Protein AF-A0A497XMQ9-F1 (afdb_monomer_lite)

Organism: NCBI:txid475253

Foldseek 3Di:
DPPPPPVVVVVVVVLVVDDDDPVPDDCVVVVVVCVVVAVVCVVVVHWDWDADSVVLGTPDTHPSVCVVVPHDCVQAVVPPVVSVLVPDDPVVNVVCSVVV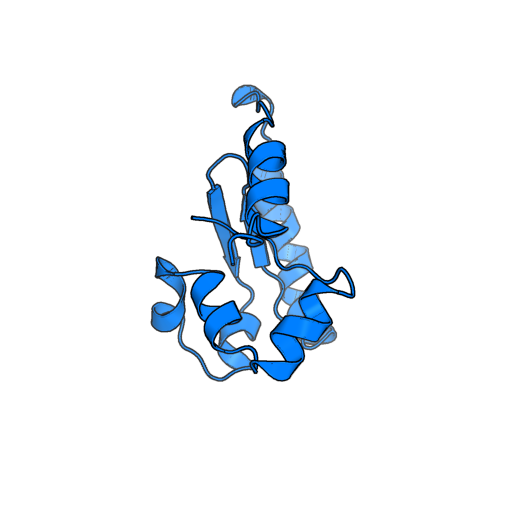VDDDDGD

pLDDT: mean 78.41, std 13.41, range [32.88, 92.62]

Secondary structure (DSSP, 8-state):
------HHHHHHHHHTT----GGG--THHHHHHHHHHHHHHHHTT---EEEETTTTEEEEE-THHHHTTT--HHHHTTTTHHHHHHTS-HHHHHHHHHTT-PPPP--

Sequence (107 aa):
MEEQSSIEEIFFRYLLQYQFEKNCLAYSIVIGTHLYLKPLSVISNSSPWFFDVYKRQNLFYSSNFSKLPGYLLSDYEKSGQHFCDSKIHEKDRRNLRVNHIKYFYPF

Radius of gyration: 15.7 Å; chains: 1; bounding box: 40×31×38 Å

Structure (mmCIF, N/CA/C/O backbone):
data_AF-A0A497XMQ9-F1
#
_entry.id   AF-A0A497XMQ9-F1
#
loop_
_atom_site.group_PDB
_atom_site.id
_atom_site.type_symbol
_atom_site.label_atom_id
_atom_site.label_alt_id
_atom_site.label_comp_id
_atom_site.label_asym_id
_atom_site.label_entity_id
_atom_site.label_seq_id
_atom_site.pdbx_PDB_ins_code
_atom_site.Cartn_x
_atom_site.Cartn_y
_atom_site.Cartn_z
_atom_site.occupancy
_atom_site.B_iso_or_equiv
_atom_site.auth_seq_id
_atom_site.auth_comp_id
_atom_site.auth_asym_id
_atom_site.auth_atom_id
_atom_site.pdbx_PDB_model_num
ATOM 1 N N . MET A 1 1 ? 20.192 18.759 21.015 1.00 32.88 1 MET A N 1
ATOM 2 C CA . MET A 1 1 ? 19.493 19.517 19.957 1.00 32.88 1 MET A CA 1
ATOM 3 C C . MET A 1 1 ? 18.214 18.745 19.666 1.00 32.88 1 MET A C 1
ATOM 5 O O . MET A 1 1 ? 18.188 17.896 18.789 1.00 32.88 1 MET A O 1
ATOM 9 N N . GLU A 1 2 ? 17.229 18.915 20.549 1.00 42.94 2 GLU A N 1
ATOM 10 C CA . GLU A 1 2 ? 16.006 18.105 20.655 1.00 42.94 2 GLU A CA 1
ATOM 11 C C . GLU A 1 2 ? 14.838 18.788 19.934 1.00 42.94 2 GLU A C 1
ATOM 13 O O . GLU A 1 2 ? 13.859 19.196 20.546 1.00 42.94 2 GLU A O 1
ATOM 18 N N . GLU A 1 3 ? 14.929 18.927 18.616 1.00 44.06 3 GLU A N 1
ATOM 19 C CA . GLU A 1 3 ? 13.771 19.311 17.800 1.00 44.06 3 GLU A CA 1
ATOM 20 C C . GLU A 1 3 ? 13.497 18.219 16.778 1.00 44.06 3 GLU A C 1
ATOM 22 O O . GLU A 1 3 ? 13.680 18.365 15.571 1.00 44.06 3 GLU A O 1
ATOM 27 N N . GLN A 1 4 ? 13.078 17.068 17.289 1.00 45.41 4 GLN A N 1
ATOM 28 C CA . GLN A 1 4 ? 12.567 15.992 16.456 1.00 45.41 4 GLN A CA 1
ATOM 29 C C . GLN A 1 4 ? 11.264 15.446 17.028 1.00 45.41 4 GLN A C 1
ATOM 31 O O . GLN A 1 4 ? 11.062 14.245 17.076 1.00 45.41 4 GLN A O 1
ATOM 36 N N . SER A 1 5 ? 10.344 16.348 17.389 1.00 51.66 5 SER A N 1
ATOM 37 C CA . SER A 1 5 ? 8.911 16.032 17.351 1.00 51.66 5 SER A CA 1
ATOM 38 C C . SER A 1 5 ? 8.538 15.881 15.877 1.00 51.66 5 SER A C 1
ATOM 40 O O . SER A 1 5 ? 8.114 16.837 15.219 1.00 51.66 5 SER A O 1
ATOM 42 N N . SER A 1 6 ? 8.823 14.711 15.311 1.00 73.50 6 SER A N 1
ATOM 43 C CA . SER A 1 6 ? 8.728 14.496 13.874 1.00 73.50 6 SER A CA 1
ATOM 44 C C . SER A 1 6 ? 7.276 14.696 13.419 1.00 73.50 6 SER A C 1
ATOM 46 O O . SER A 1 6 ? 6.329 14.288 14.085 1.00 73.50 6 SER A O 1
ATOM 48 N N . ILE A 1 7 ? 7.059 15.328 12.262 1.00 71.31 7 ILE A N 1
ATOM 49 C CA . ILE A 1 7 ? 5.716 15.494 11.661 1.00 71.31 7 ILE A CA 1
ATOM 50 C C . ILE A 1 7 ? 4.973 14.140 11.585 1.00 71.31 7 ILE A C 1
ATOM 52 O O . ILE A 1 7 ? 3.748 14.086 11.564 1.00 71.31 7 ILE A O 1
ATOM 56 N N . GLU A 1 8 ? 5.719 13.041 11.516 1.00 69.31 8 GLU A N 1
ATOM 57 C CA . GLU A 1 8 ? 5.234 11.666 11.601 1.00 69.31 8 GLU A CA 1
ATOM 58 C C . GLU A 1 8 ? 4.600 11.341 12.963 1.00 69.31 8 GLU A C 1
ATOM 60 O O . GLU A 1 8 ? 3.441 10.938 12.990 1.00 69.31 8 GLU A O 1
ATOM 65 N N . GLU A 1 9 ? 5.273 11.610 14.083 1.00 72.69 9 GLU A N 1
ATOM 66 C CA . GLU A 1 9 ? 4.704 11.442 15.431 1.00 72.69 9 GLU A CA 1
ATOM 67 C C . GLU A 1 9 ? 3.427 12.263 15.628 1.00 72.69 9 GLU A C 1
ATOM 69 O O . GLU A 1 9 ? 2.441 11.767 16.173 1.00 72.69 9 GLU A O 1
ATOM 74 N N . ILE A 1 10 ? 3.416 13.512 15.149 1.00 81.75 10 ILE A N 1
ATOM 75 C CA . ILE A 1 10 ? 2.230 14.375 15.221 1.00 81.75 10 ILE A CA 1
ATOM 76 C C . ILE A 1 10 ? 1.087 13.774 14.399 1.00 81.75 10 ILE A C 1
ATOM 78 O O . ILE A 1 10 ? -0.032 13.663 14.896 1.00 81.75 10 ILE A O 1
ATOM 82 N N . PHE A 1 11 ? 1.365 13.372 13.157 1.00 77.44 11 PHE A N 1
ATOM 83 C CA . PHE A 1 11 ? 0.381 12.752 12.273 1.00 77.44 11 PHE A CA 1
ATOM 84 C C . PHE A 1 11 ? -0.221 11.498 12.909 1.00 77.44 11 PHE A C 1
ATOM 86 O O . PHE A 1 11 ? -1.442 11.368 12.978 1.00 77.44 11 PHE A O 1
ATOM 93 N N . PHE A 1 12 ? 0.621 10.613 13.440 1.00 75.25 12 PHE A N 1
ATOM 94 C CA . PHE A 1 12 ? 0.169 9.384 14.072 1.00 75.25 12 PHE A CA 1
ATOM 95 C C . PHE A 1 12 ? -0.598 9.616 15.357 1.00 75.25 12 PHE A C 1
ATOM 97 O O . PHE A 1 12 ? -1.617 8.968 15.571 1.00 75.25 12 PHE A O 1
ATOM 104 N N . ARG A 1 13 ? -0.170 10.565 16.193 1.00 83.19 13 ARG A N 1
ATOM 105 C CA . ARG A 1 13 ? -0.907 10.918 17.406 1.00 83.19 13 ARG A CA 1
ATOM 106 C C . ARG A 1 13 ? -2.367 11.239 17.099 1.00 83.19 13 ARG A C 1
ATOM 108 O O . ARG A 1 13 ? -3.229 10.822 17.860 1.00 83.19 13 ARG A O 1
ATOM 115 N N . TYR A 1 14 ? -2.644 11.932 15.995 1.00 86.00 14 TYR A N 1
ATOM 116 C CA . TYR A 1 14 ? -4.013 12.228 15.572 1.00 86.00 14 TYR A CA 1
ATOM 117 C C . TYR A 1 14 ? -4.676 11.068 14.822 1.00 86.00 14 TYR A C 1
ATOM 119 O O . TYR A 1 14 ? -5.829 10.753 15.099 1.00 86.00 14 TYR A O 1
ATOM 127 N N . LEU A 1 15 ? -3.960 10.380 13.928 1.00 83.81 15 LEU A N 1
ATOM 128 C CA . LEU A 1 15 ? -4.489 9.215 13.211 1.00 83.81 15 LEU A CA 1
ATOM 129 C C . LEU A 1 15 ? -4.968 8.120 14.180 1.00 83.81 15 LEU A C 1
ATOM 131 O O . LEU A 1 15 ? -5.999 7.491 13.965 1.00 83.81 15 LEU A O 1
ATOM 135 N N . LEU A 1 16 ? -4.238 7.898 15.271 1.00 84.50 16 LEU A N 1
ATOM 136 C CA . LEU A 1 16 ? -4.565 6.874 16.260 1.00 84.50 16 LEU A CA 1
ATOM 137 C C . LEU A 1 16 ? -5.722 7.253 17.190 1.00 84.50 16 LEU A C 1
ATOM 139 O O . LEU A 1 16 ? -6.166 6.411 17.968 1.00 84.50 16 LEU A O 1
ATOM 143 N N . GLN A 1 17 ? -6.223 8.487 17.116 1.00 88.88 17 GLN A N 1
ATOM 144 C CA . GLN A 1 17 ? -7.414 8.900 17.859 1.00 88.88 17 GLN A CA 1
ATOM 145 C C . GLN A 1 17 ? -8.711 8.482 17.161 1.00 88.88 17 GLN A C 1
ATOM 147 O O . GLN A 1 17 ? -9.760 8.496 17.809 1.00 88.88 17 GLN A O 1
ATOM 152 N N . TYR A 1 18 ? -8.662 8.081 15.882 1.00 88.12 18 TYR A N 1
ATOM 153 C CA . TYR A 1 18 ? -9.847 7.598 15.176 1.00 88.12 18 TYR A CA 1
ATOM 154 C C . TYR A 1 18 ? -10.444 6.377 15.879 1.00 88.12 18 TYR A C 1
ATOM 156 O O . TYR A 1 18 ? -9.792 5.349 16.065 1.00 88.12 18 TYR A O 1
ATOM 164 N N . GLN A 1 19 ? -11.717 6.503 16.244 1.00 89.19 19 GLN A N 1
ATOM 165 C CA . GLN A 1 19 ? -12.529 5.412 16.761 1.00 89.19 19 GLN A CA 1
ATOM 166 C C . GLN A 1 19 ? -13.332 4.825 15.605 1.00 89.19 19 GLN A C 1
ATOM 168 O O . GLN A 1 19 ? -13.972 5.558 14.852 1.00 89.19 19 GLN A O 1
ATOM 173 N N . PHE A 1 20 ? -13.293 3.504 15.462 1.00 90.62 20 PHE A N 1
ATOM 174 C CA . PHE A 1 20 ? -14.009 2.798 14.407 1.00 90.62 20 PHE A CA 1
ATOM 175 C C . PHE A 1 20 ? -15.034 1.856 15.022 1.00 90.62 20 PHE A C 1
ATOM 177 O O . PHE A 1 20 ? -14.706 1.005 15.852 1.00 90.62 20 PHE A O 1
ATOM 184 N N . GLU A 1 21 ? -16.274 1.958 14.564 1.00 92.62 21 GLU A N 1
ATOM 185 C CA . GLU A 1 21 ? -17.306 0.990 14.900 1.00 92.62 21 GLU A CA 1
ATOM 186 C C . GLU A 1 21 ? -17.164 -0.232 13.996 1.00 92.62 21 GLU A C 1
ATOM 188 O O . GLU A 1 21 ? -17.490 -0.188 12.811 1.00 92.62 21 GLU A O 1
ATOM 193 N N . LYS A 1 22 ? -16.685 -1.349 14.557 1.00 87.69 22 LYS A N 1
ATOM 194 C CA . LYS A 1 22 ? -16.401 -2.583 13.804 1.00 87.69 22 LYS A CA 1
ATOM 195 C C . LYS A 1 22 ? -17.574 -3.044 12.929 1.00 87.69 22 LYS A C 1
ATOM 197 O O . LYS A 1 22 ? -17.354 -3.512 11.817 1.00 87.69 22 LYS A O 1
ATOM 202 N N . ASN A 1 23 ? -18.803 -2.899 13.422 1.00 90.44 23 ASN A N 1
ATOM 203 C CA . ASN A 1 23 ? -20.015 -3.326 12.718 1.00 90.44 23 ASN A CA 1
ATOM 204 C C . ASN A 1 23 ? -20.389 -2.401 11.547 1.00 90.44 23 ASN A C 1
ATOM 206 O O . ASN A 1 23 ? -21.153 -2.804 10.676 1.00 90.44 23 ASN A O 1
ATOM 210 N N . CYS A 1 24 ? -19.823 -1.195 11.503 1.00 90.12 24 CYS A N 1
ATOM 211 C CA . CYS A 1 24 ? -20.031 -0.208 10.447 1.00 90.12 24 CYS A CA 1
ATOM 212 C C . CYS A 1 24 ? -18.944 -0.285 9.353 1.00 90.12 24 CYS A C 1
ATOM 214 O O . CYS A 1 24 ? -19.012 0.437 8.359 1.00 90.12 24 CYS A O 1
ATOM 216 N N . LEU A 1 25 ? -17.945 -1.168 9.498 1.00 90.38 25 LEU A N 1
ATOM 217 C CA . LEU A 1 25 ? -16.886 -1.370 8.506 1.00 90.38 25 LEU A CA 1
ATOM 218 C C . LEU A 1 25 ? -17.326 -2.355 7.412 1.00 90.38 25 LEU A C 1
ATOM 220 O O . LEU A 1 25 ? -17.294 -3.576 7.583 1.00 90.38 25 LEU A O 1
ATOM 224 N N . ALA A 1 26 ? -17.690 -1.823 6.246 1.00 90.25 26 ALA A N 1
ATOM 225 C CA . ALA A 1 26 ? -18.099 -2.612 5.086 1.00 90.25 26 ALA A CA 1
ATOM 226 C C . ALA A 1 26 ? -16.895 -3.133 4.276 1.00 90.25 26 ALA A C 1
ATOM 228 O O . ALA A 1 26 ? -16.526 -2.587 3.235 1.00 90.25 26 ALA A O 1
ATOM 229 N N . TYR A 1 27 ? -16.298 -4.243 4.719 1.00 89.62 27 TYR A N 1
ATOM 230 C CA . TYR A 1 27 ? -15.174 -4.881 4.014 1.00 89.62 27 TYR A CA 1
ATOM 231 C C . TYR A 1 27 ? -15.523 -5.434 2.626 1.00 89.62 27 TYR A C 1
ATOM 233 O O . TYR A 1 27 ? -14.624 -5.674 1.824 1.00 89.62 27 TYR A O 1
ATOM 241 N N . SER A 1 28 ? -16.806 -5.589 2.297 1.00 88.62 28 SER A N 1
ATOM 242 C CA . SER A 1 28 ? -17.250 -5.938 0.943 1.00 88.62 28 SER A CA 1
ATOM 243 C C . SER A 1 28 ? -16.792 -4.921 -0.111 1.00 88.62 28 SER A C 1
ATOM 245 O O . SER A 1 28 ? -16.507 -5.309 -1.243 1.00 88.62 28 SER A O 1
ATOM 247 N N . ILE A 1 29 ? -16.634 -3.644 0.263 1.00 86.56 29 ILE A N 1
ATOM 248 C CA . ILE A 1 29 ? -16.139 -2.583 -0.629 1.00 86.56 29 ILE A CA 1
ATOM 249 C C . ILE A 1 29 ? -14.730 -2.905 -1.132 1.00 86.56 29 ILE A C 1
ATOM 251 O O . ILE A 1 29 ? -14.403 -2.617 -2.280 1.00 86.56 29 ILE A O 1
ATOM 255 N N . VAL A 1 30 ? -13.911 -3.565 -0.309 1.00 85.38 30 VAL A N 1
ATOM 256 C CA . VAL A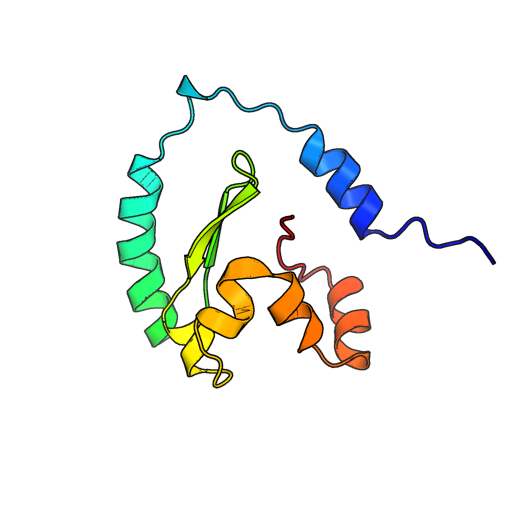 1 30 ? -12.535 -3.927 -0.657 1.00 85.38 30 VAL A CA 1
ATOM 257 C C . VAL A 1 30 ? -12.512 -4.788 -1.918 1.00 85.38 30 VAL A C 1
ATOM 259 O O . VAL A 1 30 ? -11.728 -4.504 -2.820 1.00 85.38 30 VAL A O 1
ATOM 262 N N . ILE A 1 31 ? -13.412 -5.770 -2.034 1.00 81.12 31 ILE A N 1
ATOM 263 C CA . ILE A 1 31 ? -13.520 -6.646 -3.213 1.00 81.12 31 ILE A CA 1
ATOM 264 C C . ILE A 1 31 ? -13.803 -5.820 -4.475 1.00 81.12 31 ILE A C 1
ATOM 266 O O . ILE A 1 31 ? -13.143 -6.010 -5.496 1.00 81.12 31 ILE A O 1
ATOM 270 N N . GLY A 1 32 ? -14.734 -4.865 -4.394 1.00 83.75 32 GLY A N 1
ATOM 271 C CA . GLY A 1 32 ? -15.037 -3.953 -5.500 1.00 83.75 32 GLY A CA 1
ATOM 272 C C . GLY A 1 32 ? -13.829 -3.101 -5.888 1.00 83.75 32 GLY A C 1
ATOM 273 O O . GLY A 1 32 ? -13.464 -3.033 -7.058 1.00 83.75 32 GLY A O 1
ATOM 274 N N . THR A 1 33 ? -13.137 -2.524 -4.906 1.00 84.19 33 THR A N 1
ATOM 275 C CA . THR A 1 33 ? -11.947 -1.689 -5.123 1.00 84.19 33 THR A CA 1
ATOM 276 C C . THR A 1 33 ? -10.830 -2.433 -5.867 1.00 84.19 33 THR A C 1
ATOM 278 O O . THR A 1 33 ? -10.174 -1.847 -6.730 1.00 84.19 33 THR A O 1
ATOM 281 N N . HIS A 1 34 ? -10.641 -3.735 -5.621 1.00 84.00 34 HIS A N 1
ATOM 282 C CA . HIS A 1 34 ? -9.641 -4.544 -6.334 1.00 84.00 34 HIS A CA 1
ATOM 283 C C . HIS A 1 34 ? -9.892 -4.600 -7.848 1.00 84.00 34 HIS A C 1
ATOM 285 O O . HIS A 1 34 ? -8.937 -4.555 -8.631 1.00 84.00 34 HIS A O 1
ATOM 291 N N . LEU A 1 35 ? -11.163 -4.674 -8.262 1.00 85.00 35 LEU A N 1
ATOM 292 C CA . LEU A 1 35 ? -11.549 -4.728 -9.675 1.00 85.00 35 LEU A CA 1
ATOM 293 C C . LEU A 1 35 ? -11.155 -3.454 -10.428 1.00 85.00 35 LEU A C 1
ATOM 295 O O . LEU A 1 35 ? -10.849 -3.530 -11.614 1.00 85.00 35 LEU A O 1
ATOM 299 N N . TYR A 1 36 ? -11.102 -2.311 -9.740 1.00 85.62 36 TYR A N 1
ATOM 300 C CA . TYR A 1 36 ? -10.709 -1.028 -10.327 1.00 85.62 36 TYR A CA 1
ATOM 301 C C . TYR A 1 36 ? -9.204 -0.762 -10.223 1.00 85.62 36 TYR A C 1
ATOM 303 O O . TYR A 1 36 ? -8.585 -0.324 -11.191 1.00 85.62 36 TYR A O 1
ATOM 311 N N . LEU A 1 37 ? -8.583 -1.053 -9.075 1.00 84.19 37 LEU A N 1
ATOM 312 C CA . LEU A 1 37 ? -7.165 -0.741 -8.861 1.00 84.19 37 LEU A CA 1
ATOM 313 C C . LEU A 1 37 ? -6.230 -1.585 -9.729 1.00 84.19 37 LEU A C 1
ATOM 315 O O . LEU A 1 37 ? -5.174 -1.103 -10.137 1.00 84.19 37 LEU A O 1
ATOM 319 N N . LYS A 1 38 ? -6.605 -2.830 -10.040 1.00 84.00 38 LYS A N 1
ATOM 320 C CA . LYS A 1 38 ? -5.795 -3.707 -10.889 1.00 84.00 38 LYS A CA 1
ATOM 321 C C . LYS A 1 38 ? -5.632 -3.164 -12.320 1.00 84.00 38 LYS A C 1
ATOM 323 O O . LYS A 1 38 ? -4.485 -2.964 -12.717 1.00 84.00 38 LYS A O 1
ATOM 328 N N . PRO A 1 39 ? -6.695 -2.886 -13.098 1.00 87.06 39 PRO A N 1
ATOM 329 C CA . PRO A 1 39 ? -6.539 -2.299 -14.428 1.00 87.06 39 PRO A CA 1
ATOM 330 C C . PRO A 1 39 ? -5.935 -0.894 -14.370 1.00 87.06 39 PRO A C 1
ATOM 332 O O . PRO A 1 39 ? -5.089 -0.578 -15.203 1.00 87.06 39 PRO A O 1
ATOM 335 N N . LEU A 1 40 ? -6.289 -0.086 -13.360 1.00 86.25 40 LEU A N 1
ATOM 336 C CA . LEU A 1 40 ? -5.701 1.240 -13.185 1.00 86.25 40 LEU A CA 1
ATOM 337 C C . LEU A 1 40 ? -4.177 1.151 -13.058 1.00 86.25 40 LEU A C 1
ATOM 339 O O . LEU A 1 40 ? -3.484 1.826 -13.806 1.00 86.25 40 LEU A O 1
ATOM 343 N N . SER A 1 41 ? -3.663 0.255 -12.205 1.00 87.81 41 SER A N 1
ATOM 344 C CA . SER A 1 41 ? -2.217 0.068 -12.012 1.00 87.81 41 SER A CA 1
ATOM 345 C C . SER A 1 41 ? -1.471 -0.182 -13.325 1.00 87.81 41 SER A C 1
ATOM 347 O O . SER A 1 41 ? -0.407 0.394 -13.545 1.00 87.81 41 SER A O 1
ATOM 349 N N . VAL A 1 42 ? -2.060 -0.980 -14.224 1.00 86.25 42 VAL A N 1
ATOM 350 C CA . VAL A 1 42 ? -1.493 -1.300 -15.540 1.00 86.25 42 VAL A CA 1
ATOM 351 C C . VAL A 1 42 ? -1.498 -0.078 -16.456 1.00 86.25 42 VAL A C 1
ATOM 353 O O . VAL A 1 42 ? -0.477 0.215 -17.069 1.00 86.25 42 VAL A O 1
ATOM 356 N N . ILE A 1 43 ? -2.618 0.645 -16.533 1.00 88.69 43 ILE A N 1
ATOM 357 C CA . ILE A 1 43 ? -2.782 1.791 -17.442 1.00 88.69 43 ILE A CA 1
ATOM 358 C C . ILE A 1 43 ? -1.919 2.977 -17.002 1.00 88.69 43 ILE A C 1
ATOM 360 O O . ILE A 1 43 ? -1.265 3.602 -17.830 1.00 88.69 43 ILE A O 1
ATOM 364 N N . SER A 1 44 ? -1.905 3.296 -15.706 1.00 84.56 44 SER A N 1
ATOM 365 C CA . SER A 1 44 ? -1.159 4.441 -15.174 1.00 84.56 44 SER A CA 1
ATOM 366 C C . SER A 1 44 ? 0.303 4.132 -14.873 1.00 84.56 44 SER A C 1
ATOM 368 O O . SER A 1 44 ? 1.012 5.018 -14.402 1.00 84.56 44 SER A O 1
ATOM 370 N N . ASN A 1 45 ? 0.745 2.888 -15.085 1.00 85.75 45 ASN A N 1
ATOM 371 C CA . ASN A 1 45 ? 2.066 2.416 -14.680 1.00 85.75 45 ASN A CA 1
ATOM 372 C C . ASN A 1 45 ? 2.391 2.784 -13.219 1.00 85.75 45 ASN A C 1
ATOM 374 O O . ASN A 1 45 ? 3.485 3.240 -12.892 1.00 85.75 45 ASN A O 1
ATOM 378 N N . SER A 1 46 ? 1.394 2.645 -12.345 1.00 84.19 46 SER A N 1
ATOM 379 C CA . SER A 1 46 ? 1.515 2.974 -10.928 1.00 84.19 46 SER A CA 1
ATOM 380 C C . SER A 1 46 ? 1.331 1.732 -10.071 1.00 84.19 46 SER A C 1
ATOM 382 O O . SER A 1 46 ? 0.852 0.694 -10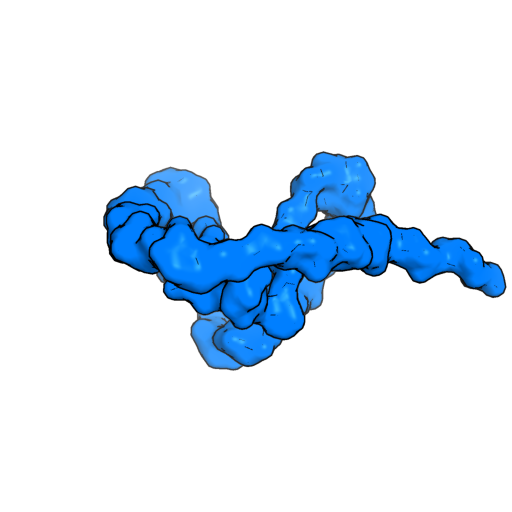.534 1.00 84.19 46 SER A O 1
ATOM 384 N N . SER A 1 47 ? 1.715 1.856 -8.804 1.00 84.25 47 SER A N 1
ATOM 385 C CA . SER A 1 47 ? 1.686 0.771 -7.827 1.00 84.25 47 SER A CA 1
ATOM 386 C C . SER A 1 47 ? 0.707 1.076 -6.693 1.00 84.25 47 SER A C 1
ATOM 388 O O . SER A 1 47 ? 1.141 1.236 -5.553 1.00 84.25 47 SER A O 1
ATOM 390 N N . PRO A 1 48 ? -0.610 1.196 -6.961 1.00 83.31 48 PRO A N 1
ATOM 391 C CA . PRO A 1 48 ? -1.573 1.440 -5.902 1.00 83.31 48 PRO A CA 1
ATOM 392 C C . PRO A 1 48 ? -1.584 0.267 -4.918 1.00 83.31 48 PRO A C 1
ATOM 394 O O . PRO A 1 48 ? -1.456 -0.903 -5.307 1.00 83.31 48 PRO A O 1
ATOM 397 N N . TRP A 1 49 ? -1.786 0.598 -3.651 1.00 82.50 49 TRP A N 1
ATOM 398 C CA . TRP A 1 49 ? -2.078 -0.338 -2.575 1.00 82.50 49 TRP A CA 1
ATOM 399 C C . TRP A 1 49 ? -3.236 0.208 -1.744 1.00 82.50 49 TRP A C 1
ATOM 401 O O . TRP A 1 49 ? -3.567 1.393 -1.819 1.00 82.50 49 TRP A O 1
ATOM 411 N N . PHE A 1 50 ? -3.868 -0.666 -0.967 1.00 84.06 50 PHE A N 1
ATOM 412 C CA . PHE A 1 50 ? -4.973 -0.285 -0.096 1.00 84.06 50 PHE A CA 1
ATOM 413 C C . PHE A 1 50 ? -4.640 -0.631 1.346 1.00 84.06 50 PHE A C 1
ATOM 415 O O . PHE A 1 50 ? -4.364 -1.791 1.663 1.00 84.06 50 PHE A O 1
ATOM 422 N N . PHE A 1 51 ? -4.680 0.381 2.206 1.00 83.69 51 PHE A N 1
ATOM 423 C CA . PHE A 1 51 ? -4.317 0.257 3.604 1.00 83.69 51 PHE A CA 1
ATOM 424 C C . PHE A 1 51 ? -5.536 0.393 4.523 1.00 83.69 51 PHE A C 1
ATOM 426 O O . PHE A 1 51 ? -6.306 1.345 4.408 1.00 83.69 51 PHE A O 1
ATOM 433 N N . ASP A 1 52 ? -5.696 -0.546 5.453 1.00 86.75 52 ASP A N 1
ATOM 434 C CA . ASP A 1 52 ? -6.747 -0.524 6.467 1.00 86.75 52 ASP A CA 1
ATOM 435 C C . ASP A 1 52 ? -6.252 0.149 7.747 1.00 86.75 52 ASP A C 1
ATOM 437 O O . ASP A 1 52 ? -5.487 -0.437 8.511 1.00 86.75 52 ASP A O 1
ATOM 441 N N . VAL A 1 53 ? -6.746 1.360 8.011 1.00 86.75 53 VAL A N 1
ATOM 442 C CA . VAL A 1 53 ? -6.424 2.137 9.219 1.00 86.75 53 VAL A CA 1
ATOM 443 C C . VAL A 1 53 ? -6.906 1.469 10.504 1.00 86.75 53 VAL A C 1
ATOM 445 O O . VAL A 1 53 ? -6.229 1.562 11.526 1.00 86.75 53 VAL A O 1
ATOM 448 N N . TYR A 1 54 ? -8.038 0.767 10.459 1.00 89.12 54 TYR A N 1
ATOM 449 C CA . TYR A 1 54 ? -8.606 0.103 11.626 1.00 89.12 54 TYR A CA 1
ATOM 450 C C . TYR A 1 54 ? -7.795 -1.134 12.023 1.00 89.12 54 TYR A C 1
ATOM 452 O O . TYR A 1 54 ? -7.371 -1.249 13.173 1.00 89.12 54 TYR A O 1
ATOM 460 N N . LYS A 1 55 ? -7.540 -2.048 11.076 1.00 86.81 55 LYS A N 1
ATOM 461 C CA . LYS A 1 55 ? -6.726 -3.260 11.324 1.00 86.81 55 LYS A CA 1
ATOM 462 C C . LYS A 1 55 ? -5.228 -3.001 11.311 1.00 86.81 55 LYS A C 1
ATOM 464 O O . LYS A 1 55 ? -4.453 -3.870 11.691 1.00 86.81 55 LYS A O 1
ATOM 469 N N . ARG A 1 56 ? -4.842 -1.817 10.859 1.00 82.75 56 ARG A N 1
ATOM 470 C CA . ARG A 1 56 ? -3.469 -1.383 10.672 1.00 82.75 56 ARG A CA 1
ATOM 471 C C . ARG A 1 56 ? -2.656 -2.307 9.757 1.00 82.75 56 ARG A C 1
ATOM 473 O O . ARG A 1 56 ? -1.505 -2.600 10.040 1.00 82.75 56 ARG A O 1
ATOM 480 N N . GLN A 1 57 ? -3.252 -2.755 8.656 1.00 82.94 57 GLN A N 1
ATOM 481 C CA . GLN A 1 57 ? -2.598 -3.670 7.715 1.00 82.94 57 GLN A CA 1
ATOM 482 C C . GLN A 1 57 ? -2.921 -3.328 6.258 1.00 82.94 57 GLN A C 1
ATOM 484 O O . GLN A 1 57 ? -3.999 -2.816 5.945 1.00 82.94 57 GLN A O 1
ATOM 489 N N . ASN A 1 58 ? -2.007 -3.653 5.345 1.00 82.56 58 ASN A N 1
ATOM 490 C CA . ASN A 1 58 ? -2.302 -3.594 3.916 1.00 82.56 58 ASN A CA 1
ATOM 491 C C . ASN A 1 58 ? -3.289 -4.709 3.550 1.00 82.56 58 ASN A C 1
ATOM 493 O O . ASN A 1 58 ? -3.080 -5.872 3.885 1.00 82.56 58 ASN A O 1
ATOM 497 N N . LEU A 1 59 ? -4.372 -4.355 2.861 1.00 85.31 59 LEU A N 1
ATOM 498 C CA . LEU A 1 59 ? -5.358 -5.316 2.358 1.00 85.31 59 LEU A CA 1
ATOM 499 C C . LEU A 1 59 ? -5.078 -5.733 0.914 1.00 85.31 59 LEU A C 1
ATOM 501 O O . LEU A 1 59 ? -5.619 -6.734 0.455 1.00 85.31 59 LEU A O 1
ATOM 505 N N . PHE A 1 60 ? -4.279 -4.949 0.189 1.00 84.38 60 PHE A N 1
ATOM 506 C CA . PHE A 1 60 ? -3.998 -5.163 -1.225 1.00 84.38 60 PHE A CA 1
ATOM 507 C C . PHE A 1 60 ? -2.697 -4.495 -1.646 1.00 84.38 60 PHE A C 1
ATOM 509 O O . PHE A 1 60 ? -2.494 -3.320 -1.344 1.00 84.38 60 PHE A O 1
ATOM 516 N N . TYR A 1 61 ? -1.912 -5.200 -2.459 1.00 82.69 61 TYR A N 1
ATOM 517 C CA . TYR A 1 61 ? -0.869 -4.624 -3.302 1.00 82.69 61 TYR A CA 1
ATOM 518 C C . TYR A 1 61 ? -1.179 -4.947 -4.764 1.00 82.69 61 TYR A C 1
ATOM 520 O O . TYR A 1 61 ? -1.482 -6.092 -5.107 1.00 82.69 61 TYR A O 1
ATOM 528 N N . SER A 1 62 ? -1.080 -3.954 -5.647 1.00 85.44 62 SER A N 1
ATOM 529 C CA . SER A 1 62 ? -1.109 -4.221 -7.087 1.00 85.44 62 SER A CA 1
ATOM 530 C C . SER A 1 62 ? 0.137 -4.988 -7.531 1.00 85.44 62 SER A C 1
ATOM 532 O O . SER A 1 62 ? 1.206 -4.886 -6.931 1.00 85.44 62 SER A O 1
ATOM 534 N N . SER A 1 63 ? 0.042 -5.714 -8.649 1.00 78.56 63 SER A N 1
ATOM 535 C CA . SER A 1 63 ? 1.193 -6.442 -9.204 1.00 78.56 63 SER A CA 1
ATOM 536 C C . SER A 1 63 ? 2.358 -5.536 -9.608 1.00 78.56 63 SER A C 1
ATOM 538 O O . SER A 1 63 ? 3.475 -6.012 -9.776 1.00 78.56 63 SER A O 1
ATOM 540 N N . ASN A 1 64 ? 2.106 -4.244 -9.806 1.00 86.12 64 ASN A N 1
ATOM 541 C CA . ASN A 1 64 ? 3.136 -3.279 -10.178 1.00 86.12 64 ASN A CA 1
ATOM 542 C C . ASN A 1 64 ? 4.008 -2.857 -9.000 1.00 86.12 64 ASN A C 1
ATOM 544 O O . ASN A 1 64 ? 5.143 -2.432 -9.207 1.00 86.12 64 ASN A O 1
ATOM 548 N N . PHE A 1 65 ? 3.522 -3.056 -7.774 1.00 82.56 65 PHE A N 1
ATOM 549 C CA . PHE A 1 65 ? 4.284 -2.796 -6.561 1.00 82.56 65 PHE A CA 1
ATOM 550 C C . PHE A 1 65 ? 5.590 -3.602 -6.517 1.00 82.56 65 PHE A C 1
ATOM 552 O O . PHE A 1 65 ? 6.624 -3.077 -6.117 1.00 82.56 65 PHE A O 1
ATOM 559 N N . SER A 1 66 ? 5.565 -4.841 -7.013 1.00 79.75 66 SER A N 1
ATOM 560 C CA . SER A 1 66 ? 6.752 -5.674 -7.229 1.00 79.75 66 SER A CA 1
ATOM 561 C C . SER A 1 66 ? 7.411 -5.438 -8.589 1.00 79.75 66 SER A C 1
ATOM 563 O O . SER A 1 66 ? 8.623 -5.250 -8.668 1.00 79.75 66 SER A O 1
ATOM 565 N N . LYS A 1 67 ? 6.625 -5.446 -9.674 1.00 81.06 67 LYS A N 1
ATOM 566 C CA . LYS A 1 67 ? 7.169 -5.473 -11.043 1.00 81.06 67 LYS A CA 1
ATOM 567 C C . LYS A 1 67 ? 7.974 -4.236 -11.426 1.00 81.06 67 LYS A C 1
ATOM 569 O O . LYS A 1 67 ? 8.994 -4.391 -12.085 1.00 81.06 67 LYS A O 1
ATOM 574 N N . LEU A 1 68 ? 7.516 -3.035 -11.067 1.00 83.06 68 LEU A N 1
ATOM 575 C CA . LEU A 1 68 ? 8.177 -1.803 -11.517 1.00 83.06 68 LEU A CA 1
ATOM 576 C C . LEU A 1 68 ? 9.528 -1.587 -10.837 1.00 83.06 68 LEU A C 1
ATOM 578 O O . LEU A 1 68 ? 10.489 -1.278 -11.537 1.00 83.06 68 LEU A O 1
ATOM 582 N N . PRO A 1 69 ? 9.646 -1.781 -9.512 1.00 83.75 69 PRO A N 1
ATOM 583 C CA . PRO A 1 69 ? 10.926 -1.605 -8.841 1.00 83.75 69 PRO A CA 1
ATOM 584 C C . PRO A 1 69 ? 11.814 -2.862 -8.883 1.00 83.75 69 PRO A C 1
ATOM 586 O O . PRO A 1 69 ? 12.980 -2.785 -8.509 1.00 83.75 69 PRO A O 1
ATOM 589 N N . GLY A 1 70 ? 11.271 -4.014 -9.300 1.00 87.25 70 GLY A N 1
ATOM 590 C CA . GLY A 1 70 ? 11.991 -5.290 -9.358 1.00 87.25 70 GLY A CA 1
ATOM 591 C C . GLY A 1 70 ? 12.063 -6.052 -8.029 1.00 87.25 70 GLY A C 1
ATOM 592 O O . GLY A 1 70 ? 12.972 -6.858 -7.849 1.00 87.25 70 GLY A O 1
ATOM 593 N N . TYR A 1 71 ? 11.132 -5.812 -7.101 1.00 87.12 71 TYR A N 1
ATOM 594 C CA . TYR A 1 71 ? 11.092 -6.473 -5.788 1.00 87.12 71 TYR A CA 1
ATOM 595 C C . TYR A 1 71 ? 10.143 -7.671 -5.767 1.00 87.12 71 TYR A C 1
ATOM 597 O O . TYR A 1 71 ? 9.155 -7.712 -6.498 1.00 87.12 71 TYR A O 1
ATOM 605 N N . LEU A 1 72 ? 10.398 -8.634 -4.888 1.00 86.69 72 LEU A N 1
ATOM 606 C CA . LEU A 1 72 ? 9.506 -9.758 -4.615 1.00 86.69 72 LEU A CA 1
ATOM 607 C C . LEU A 1 72 ? 8.553 -9.418 -3.467 1.00 86.69 72 LEU A C 1
ATOM 609 O O . LEU A 1 72 ? 8.858 -8.593 -2.613 1.00 86.69 72 LEU A O 1
ATOM 613 N N . LEU A 1 73 ? 7.398 -10.090 -3.415 1.00 82.69 73 LEU A N 1
ATOM 614 C CA . LEU A 1 73 ? 6.434 -9.916 -2.318 1.00 82.69 73 LEU A CA 1
ATOM 615 C C . LEU A 1 73 ? 7.081 -10.149 -0.942 1.00 82.69 73 LEU A C 1
ATOM 617 O O . LEU A 1 73 ? 6.835 -9.391 -0.008 1.00 82.69 73 LEU A O 1
ATOM 621 N N . SER A 1 74 ? 7.974 -11.137 -0.848 1.00 87.62 74 SER A N 1
ATOM 622 C CA . SER A 1 74 ? 8.725 -11.465 0.367 1.00 87.62 74 SER A CA 1
ATOM 623 C C . SER A 1 74 ? 9.559 -10.310 0.923 1.00 87.62 74 SER A C 1
ATOM 625 O O . SER A 1 74 ? 9.864 -10.308 2.113 1.00 87.62 74 SER A O 1
ATOM 627 N N . ASP A 1 75 ? 9.925 -9.334 0.089 1.00 85.75 75 ASP A N 1
ATOM 628 C CA . ASP A 1 75 ? 10.781 -8.218 0.495 1.00 85.75 75 ASP A CA 1
ATOM 629 C C . ASP A 1 75 ? 10.023 -7.191 1.350 1.00 85.75 75 ASP A C 1
ATOM 631 O O . ASP A 1 75 ? 10.626 -6.496 2.170 1.00 85.75 75 ASP A O 1
ATOM 635 N N . TYR A 1 76 ? 8.699 -7.105 1.178 1.00 82.25 76 TYR A N 1
ATOM 636 C CA . TYR A 1 76 ? 7.855 -6.072 1.784 1.00 82.25 76 TYR A CA 1
ATOM 637 C C . TYR A 1 76 ? 6.583 -6.599 2.449 1.00 82.25 76 TYR A C 1
ATOM 639 O O . TYR A 1 76 ? 5.855 -5.824 3.055 1.00 82.25 76 TYR A O 1
ATOM 647 N N . GLU A 1 77 ? 6.288 -7.895 2.389 1.00 81.00 77 GLU A N 1
ATOM 648 C CA . GLU A 1 77 ? 5.110 -8.472 3.049 1.00 81.00 77 GLU A CA 1
ATOM 649 C C . GLU A 1 77 ? 5.076 -8.158 4.553 1.00 81.00 77 GLU A C 1
ATOM 651 O O . GLU A 1 77 ? 4.020 -7.837 5.092 1.00 81.00 77 GLU A O 1
ATOM 656 N N . LYS A 1 78 ? 6.239 -8.214 5.215 1.00 78.38 78 LYS A N 1
ATOM 657 C CA . LYS A 1 78 ? 6.361 -8.025 6.670 1.00 78.38 78 LYS A CA 1
ATOM 658 C C . LYS A 1 78 ? 6.587 -6.579 7.093 1.00 78.38 78 LYS A C 1
ATOM 660 O O . LYS A 1 78 ? 6.165 -6.189 8.169 1.00 78.38 78 LYS A O 1
ATOM 665 N N . SER A 1 79 ? 7.315 -5.820 6.286 1.00 76.56 79 SER A N 1
ATOM 666 C CA . SER A 1 79 ? 7.743 -4.449 6.589 1.00 76.56 79 SER A CA 1
ATOM 667 C C . SER A 1 79 ? 6.890 -3.396 5.880 1.00 76.56 79 SER A C 1
ATOM 669 O O . SER A 1 79 ? 6.969 -2.214 6.209 1.00 76.56 79 SER A O 1
ATOM 671 N N . GLY A 1 80 ? 6.080 -3.807 4.902 1.00 75.81 80 GLY A N 1
ATOM 672 C CA . GLY A 1 80 ? 5.113 -2.984 4.190 1.00 75.81 80 GLY A CA 1
ATOM 673 C C . GLY A 1 80 ? 5.708 -1.677 3.690 1.00 75.81 80 GLY A C 1
ATOM 674 O O . GLY A 1 80 ? 6.664 -1.650 2.914 1.00 75.81 80 GLY A O 1
ATOM 675 N N . GLN A 1 81 ? 5.144 -0.573 4.175 1.00 71.62 81 GLN A N 1
ATOM 676 C CA . GLN A 1 81 ? 5.560 0.763 3.772 1.00 71.62 81 GLN A CA 1
ATOM 677 C C . GLN A 1 81 ? 6.994 1.102 4.187 1.00 71.62 81 GLN A C 1
ATOM 679 O O . GLN A 1 81 ? 7.684 1.813 3.457 1.00 71.62 81 GLN A O 1
ATOM 684 N N . HIS A 1 82 ? 7.479 0.572 5.314 1.00 77.19 82 HIS A N 1
ATOM 685 C CA . HIS A 1 82 ? 8.851 0.825 5.757 1.00 77.19 82 HIS A CA 1
ATOM 686 C C . HIS A 1 82 ? 9.877 0.318 4.746 1.00 77.19 82 HIS A C 1
ATOM 688 O O . HIS A 1 82 ? 10.920 0.948 4.553 1.00 77.19 82 HIS A O 1
ATOM 694 N N . PHE A 1 83 ? 9.570 -0.782 4.054 1.00 83.31 83 PHE A N 1
ATOM 695 C CA . PHE A 1 83 ? 10.400 -1.236 2.950 1.00 83.31 83 PHE A CA 1
ATOM 696 C C . PHE A 1 83 ? 10.451 -0.196 1.833 1.00 83.31 83 PHE A C 1
ATOM 698 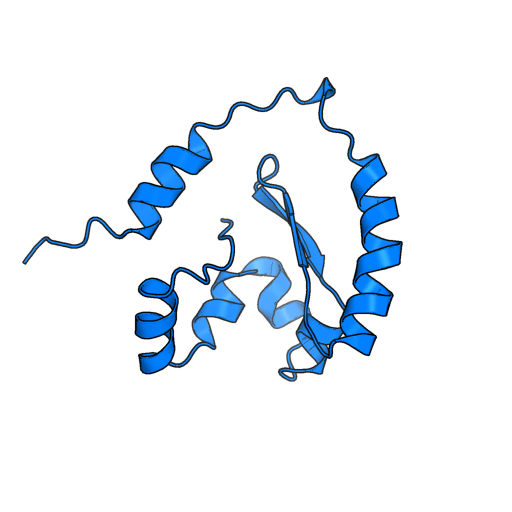O O . PHE A 1 83 ? 11.547 0.202 1.449 1.00 83.31 83 PHE A O 1
ATOM 705 N N . CYS A 1 84 ? 9.304 0.281 1.344 1.00 78.19 84 CYS A N 1
ATOM 706 C CA . CYS A 1 84 ? 9.255 1.281 0.274 1.00 78.19 84 CYS A CA 1
ATOM 707 C C . CYS A 1 84 ? 10.006 2.556 0.640 1.00 78.19 84 CYS A C 1
ATOM 709 O O . CYS A 1 84 ? 10.814 3.047 -0.146 1.00 78.19 84 CYS A O 1
ATOM 711 N N . ASP A 1 85 ? 9.805 3.039 1.858 1.00 77.81 85 ASP A N 1
ATOM 712 C CA . ASP A 1 85 ? 10.479 4.221 2.377 1.00 77.81 85 ASP A CA 1
ATOM 713 C C . ASP A 1 85 ? 11.997 4.058 2.433 1.00 77.81 85 ASP A C 1
ATOM 715 O O . ASP A 1 85 ? 12.729 4.997 2.120 1.00 77.81 85 ASP A O 1
ATOM 719 N N . SER A 1 86 ? 12.484 2.859 2.771 1.00 84.38 86 SER A N 1
ATOM 720 C CA . SER A 1 86 ? 13.921 2.558 2.767 1.00 84.38 86 SER A CA 1
ATOM 721 C C . SER A 1 86 ? 14.555 2.643 1.375 1.00 84.38 86 SER A C 1
ATOM 723 O O . SER A 1 86 ? 15.775 2.750 1.264 1.00 84.38 86 SER A O 1
ATOM 725 N N . LYS A 1 87 ? 13.744 2.588 0.309 1.00 87.12 87 LYS A N 1
ATOM 726 C CA . LYS A 1 87 ? 14.205 2.694 -1.082 1.00 87.12 8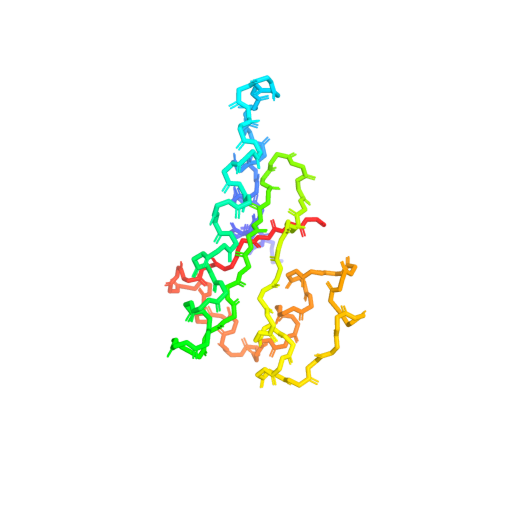7 LYS A CA 1
ATOM 727 C C . LYS A 1 87 ? 14.166 4.123 -1.616 1.00 87.12 87 LYS A C 1
ATOM 729 O O . LYS A 1 87 ? 14.703 4.372 -2.692 1.00 87.12 87 LYS A O 1
ATOM 734 N N . ILE A 1 88 ? 13.556 5.059 -0.888 1.00 85.62 88 ILE A N 1
ATOM 735 C CA . ILE A 1 88 ? 13.534 6.472 -1.266 1.00 85.62 88 ILE A CA 1
ATOM 736 C C . ILE A 1 88 ? 14.916 7.068 -0.998 1.00 85.62 88 ILE A C 1
ATOM 738 O O . ILE A 1 88 ? 15.430 7.016 0.120 1.00 85.62 88 ILE A O 1
ATOM 742 N N . HIS A 1 89 ? 15.504 7.684 -2.021 1.00 87.69 89 HIS A N 1
ATOM 743 C CA . HIS A 1 89 ? 16.782 8.367 -1.886 1.00 87.69 89 HIS A CA 1
ATOM 744 C C . HIS A 1 89 ? 16.695 9.492 -0.837 1.00 87.69 89 HIS A C 1
ATOM 746 O O . HIS A 1 89 ? 15.713 10.233 -0.774 1.00 87.69 89 HIS A O 1
ATOM 752 N N . GLU A 1 90 ? 17.730 9.664 -0.010 1.00 83.94 90 GLU A N 1
ATOM 753 C CA . GLU A 1 90 ? 17.678 10.551 1.164 1.00 83.94 90 GLU A CA 1
ATOM 754 C C . GLU A 1 90 ? 17.298 12.003 0.817 1.00 83.94 90 GLU A C 1
ATOM 756 O O . GLU A 1 90 ? 16.513 12.639 1.531 1.00 83.94 90 GLU A O 1
ATOM 761 N N . LYS A 1 91 ? 17.808 12.510 -0.314 1.00 82.75 91 LYS A N 1
ATOM 762 C CA . LYS A 1 91 ? 17.478 13.855 -0.821 1.00 82.75 91 LYS A CA 1
ATOM 763 C C . LYS A 1 91 ? 15.990 13.994 -1.156 1.00 82.75 91 LYS A C 1
ATOM 765 O O . LYS A 1 91 ? 15.384 15.012 -0.826 1.00 82.75 91 LYS A O 1
ATOM 770 N N . ASP A 1 92 ? 15.391 12.955 -1.728 1.00 84.00 92 ASP A N 1
ATOM 771 C CA . ASP A 1 92 ? 13.980 12.953 -2.113 1.00 84.00 92 ASP A CA 1
ATOM 772 C C . ASP A 1 92 ? 13.080 12.759 -0.898 1.00 84.00 92 ASP A C 1
ATOM 774 O O . ASP A 1 92 ? 12.018 13.371 -0.812 1.00 84.00 92 ASP A O 1
ATOM 778 N N . ARG A 1 93 ? 13.539 12.009 0.112 1.00 77.81 93 ARG A N 1
ATOM 779 C CA . ARG A 1 93 ? 12.817 11.828 1.378 1.00 77.81 93 ARG A CA 1
ATOM 780 C C . ARG A 1 93 ? 12.532 13.161 2.068 1.00 77.81 93 ARG A C 1
ATOM 782 O O . ARG A 1 93 ? 11.450 13.351 2.622 1.00 77.81 93 ARG A O 1
ATOM 789 N N . ARG A 1 94 ? 13.481 14.103 2.031 1.00 73.62 94 ARG A N 1
ATOM 790 C CA . ARG A 1 94 ? 13.279 15.455 2.576 1.00 73.62 94 ARG A CA 1
ATOM 791 C C . ARG A 1 94 ? 12.245 16.233 1.761 1.00 73.62 94 ARG A C 1
ATOM 793 O O . ARG A 1 94 ? 11.335 16.812 2.344 1.00 73.62 94 ARG A O 1
ATOM 800 N N . ASN A 1 95 ? 12.350 16.195 0.435 1.00 78.12 95 ASN A N 1
ATOM 801 C CA . ASN A 1 95 ? 11.446 16.919 -0.461 1.00 78.12 95 ASN A CA 1
ATOM 802 C C . ASN A 1 95 ? 10.006 16.390 -0.386 1.00 78.12 95 ASN A C 1
ATOM 804 O O . ASN A 1 95 ? 9.065 17.175 -0.326 1.00 78.12 95 ASN A O 1
ATOM 808 N N . LEU A 1 96 ? 9.825 15.070 -0.303 1.00 74.00 96 LEU A N 1
ATOM 809 C CA . LEU A 1 96 ? 8.513 14.436 -0.133 1.00 74.00 96 LEU A CA 1
ATOM 810 C C . LEU A 1 96 ? 7.850 14.825 1.195 1.00 74.00 96 LEU A C 1
ATOM 812 O O . LEU A 1 96 ? 6.643 15.053 1.239 1.00 74.00 96 LEU A O 1
ATOM 816 N N . ARG A 1 97 ? 8.638 14.965 2.271 1.00 68.88 97 ARG A N 1
ATOM 817 C CA . ARG A 1 97 ? 8.137 15.413 3.582 1.00 68.88 97 ARG A CA 1
ATOM 818 C C . ARG A 1 97 ? 7.633 16.855 3.562 1.00 68.88 97 ARG A C 1
ATOM 820 O O . ARG A 1 97 ? 6.658 17.142 4.247 1.00 68.88 97 ARG A O 1
ATOM 827 N N . VAL A 1 98 ? 8.287 17.731 2.800 1.00 66.75 98 VAL A N 1
ATOM 828 C CA . VAL A 1 98 ? 7.926 19.156 2.689 1.00 66.75 98 VAL A CA 1
ATOM 829 C C . VAL A 1 98 ? 6.750 19.363 1.729 1.00 66.75 98 VAL A C 1
ATOM 831 O O . VAL A 1 98 ? 5.865 20.163 2.010 1.00 66.75 98 VAL A O 1
ATOM 834 N N . ASN A 1 99 ? 6.685 18.597 0.637 1.00 65.25 99 ASN A N 1
ATOM 835 C CA . ASN A 1 99 ? 5.683 18.772 -0.422 1.00 65.25 99 ASN A CA 1
ATOM 836 C C . ASN A 1 99 ? 4.375 17.981 -0.198 1.00 65.25 99 ASN A C 1
ATOM 838 O O . ASN A 1 99 ? 3.593 17.816 -1.129 1.00 65.25 99 ASN A O 1
ATOM 842 N N . HIS A 1 100 ? 4.123 17.489 1.022 1.00 51.31 100 HIS A N 1
ATOM 843 C CA . HIS A 1 100 ? 2.876 16.826 1.446 1.00 51.31 100 HIS A CA 1
ATOM 844 C C . HIS A 1 100 ? 2.426 15.577 0.657 1.00 51.31 100 HIS A C 1
ATOM 846 O O . HIS A 1 100 ? 1.332 15.066 0.904 1.00 51.31 100 HIS A O 1
ATOM 852 N N . ILE A 1 101 ? 3.266 14.996 -0.203 1.00 49.72 101 ILE A N 1
ATOM 853 C CA . ILE A 1 101 ? 3.005 13.673 -0.788 1.00 49.72 101 ILE A CA 1
ATOM 854 C C . ILE A 1 101 ? 3.463 12.624 0.232 1.00 49.72 101 ILE A C 1
ATOM 856 O O . ILE A 1 101 ? 4.586 12.125 0.174 1.00 49.72 101 ILE A O 1
ATOM 860 N N . LYS A 1 102 ? 2.618 12.340 1.231 1.00 54.31 102 LYS A N 1
ATOM 861 C CA . LYS A 1 102 ? 2.888 11.291 2.221 1.00 54.31 102 LYS A CA 1
ATOM 862 C C . LYS A 1 102 ? 2.200 9.986 1.845 1.00 54.31 102 LYS A C 1
ATOM 864 O O . LYS A 1 102 ? 0.981 9.927 1.706 1.00 54.31 102 LYS A O 1
ATOM 869 N N . TYR A 1 103 ? 3.010 8.937 1.765 1.00 48.84 103 TYR A N 1
ATOM 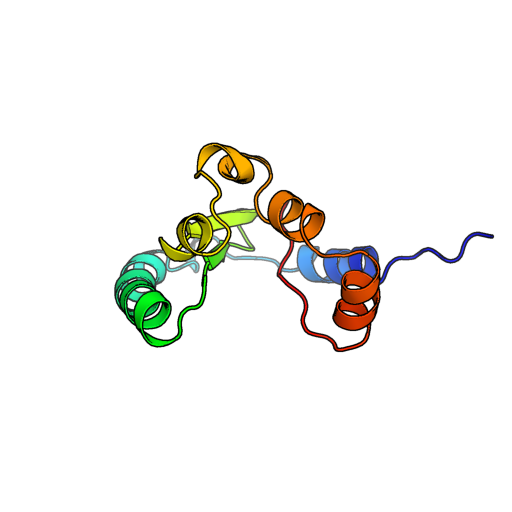870 C CA . TYR A 1 103 ? 2.559 7.559 1.847 1.00 48.84 103 TYR A CA 1
ATOM 871 C C . TYR A 1 103 ? 2.052 7.273 3.264 1.00 48.84 103 TYR A C 1
ATOM 873 O O . TYR A 1 103 ? 2.619 7.739 4.253 1.00 48.84 103 TYR A O 1
ATOM 881 N N . PHE A 1 104 ? 0.932 6.561 3.350 1.00 40.28 104 PHE A N 1
ATOM 882 C CA . PHE A 1 104 ? 0.307 6.191 4.611 1.00 40.28 104 PHE A CA 1
ATOM 883 C C . PHE A 1 104 ? 1.165 5.132 5.310 1.00 40.28 104 PHE A C 1
ATOM 885 O O . PHE A 1 104 ? 1.494 4.118 4.697 1.00 40.28 104 PHE A O 1
ATOM 892 N N . TYR A 1 105 ? 1.514 5.357 6.576 1.00 45.28 105 TYR A N 1
ATOM 893 C CA . TYR A 1 105 ? 2.329 4.432 7.355 1.00 45.28 105 TYR A CA 1
ATOM 894 C C . TYR A 1 105 ? 1.474 3.499 8.202 1.00 45.28 105 TYR A C 1
ATOM 896 O O . TYR A 1 105 ? 0.626 3.954 8.979 1.00 45.28 105 TYR A O 1
ATOM 904 N N . PRO A 1 106 ? 1.781 2.206 8.128 1.00 41.78 106 PRO A N 1
ATOM 905 C CA . PRO A 1 106 ? 1.334 1.281 9.139 1.00 41.78 106 PRO A CA 1
ATOM 906 C C . PRO A 1 106 ? 2.447 0.465 9.765 1.00 41.78 106 PRO A C 1
ATOM 908 O O . PRO A 1 106 ? 3.425 0.127 9.105 1.00 41.78 106 PRO A O 1
ATOM 911 N N . PHE A 1 107 ? 2.236 0.203 11.049 1.00 44.38 107 PHE A N 1
ATOM 912 C CA . PHE A 1 107 ? 2.999 -0.681 11.924 1.00 44.38 107 PHE A CA 1
ATOM 913 C C . PHE A 1 107 ? 3.327 -2.022 11.264 1.00 44.38 107 PHE A C 1
ATOM 915 O O . PHE A 1 107 ? 2.437 -2.557 10.562 1.00 44.38 107 PHE A O 1
#